Protein AF-A0AAD7IZF7-F1 (afdb_monomer)

Foldseek 3Di:
DDDDPDDPPDDDDDDLVVQLVVQVPPPDSNVSSVVVVVVVVVVVVVVVVVVVVVVVVVVVVVVVVVVVVVVVVVVVVVVVVVD

Secondary structure (DSSP, 8-state):
----------PPPP-HHHHHHHTTTSSSHHHHHHHHHHHHHHHHHHHHHHHHHHHHHHHHHHHHHHHHHHHHHHHHHHHHTT-

Solvent-accessible surface area (backbone atoms only — not comparable to full-atom values): 4931 Å² total; per-residue (Å²): 137,86,83,78,82,77,73,84,80,80,73,78,80,88,45,71,70,57,36,38,61,75,23,61,86,46,100,50,24,67,60,53,26,48,53,48,53,52,52,52,51,51,53,53,50,53,50,50,56,50,49,50,55,48,53,53,50,51,53,54,52,52,54,51,53,51,53,52,50,53,50,53,49,52,52,52,52,58,52,59,78,75,108

Mean predicted aligned error: 8.15 Å

Organism: NCBI:txid1033252

Sequence (83 aa):
MTSRSATPVSTPPLSTDGLLRVHASAQDPKLAALEQAITERIGLKTQNEQLWKLVEKQRTGYNQIIQELERMRSERDAHKTKL

Structure (mmCIF, N/CA/C/O backbone):
data_AF-A0AAD7IZF7-F1
#
_entry.id   AF-A0AAD7IZF7-F1
#
loop_
_atom_site.group_PDB
_atom_site.id
_atom_site.type_symbol
_atom_site.label_atom_id
_atom_site.label_alt_id
_atom_site.label_comp_id
_atom_site.label_asym_id
_atom_site.la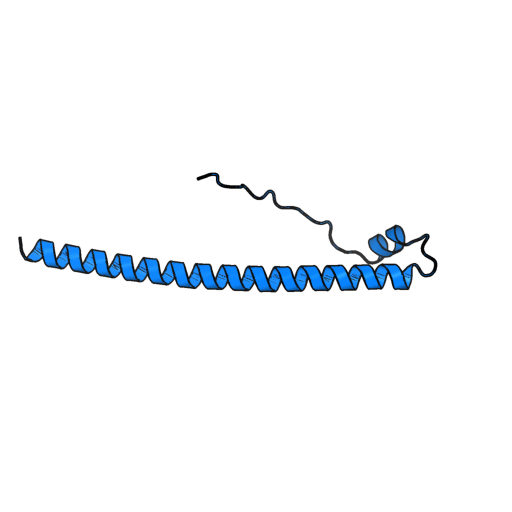bel_entity_id
_atom_site.label_seq_id
_atom_site.pdbx_PDB_ins_code
_atom_site.Cartn_x
_atom_site.Cartn_y
_atom_site.Cartn_z
_atom_site.occupancy
_atom_site.B_iso_or_equiv
_atom_site.auth_seq_id
_atom_site.auth_comp_id
_atom_site.auth_asym_id
_atom_site.auth_atom_id
_atom_site.pdbx_PDB_model_num
ATOM 1 N N . MET A 1 1 ? -21.277 13.198 2.750 1.00 38.78 1 MET A N 1
ATOM 2 C CA . MET A 1 1 ? -20.157 12.231 2.765 1.00 38.78 1 MET A CA 1
ATOM 3 C C . MET A 1 1 ? -20.189 11.455 1.455 1.00 38.78 1 MET A C 1
ATOM 5 O O . MET A 1 1 ? -21.013 10.568 1.307 1.00 38.78 1 MET A O 1
ATOM 9 N N . THR A 1 2 ? -19.402 11.851 0.457 1.00 44.75 2 THR A N 1
ATOM 10 C CA . THR A 1 2 ? -19.406 11.216 -0.872 1.00 44.75 2 THR A CA 1
ATOM 11 C C . THR A 1 2 ? -18.350 10.113 -0.916 1.00 44.75 2 THR A C 1
ATOM 13 O O . THR A 1 2 ? -17.155 10.404 -0.938 1.00 44.75 2 THR A O 1
ATOM 16 N N . SER A 1 3 ? -18.788 8.852 -0.892 1.00 49.00 3 SER A N 1
ATOM 17 C CA . SER A 1 3 ? -17.925 7.685 -1.103 1.00 49.00 3 SER A CA 1
ATOM 18 C C . SER A 1 3 ? -17.434 7.684 -2.552 1.00 49.00 3 SER A C 1
ATOM 20 O O . SER A 1 3 ? -18.228 7.560 -3.482 1.00 49.00 3 SER A O 1
ATOM 22 N N . ARG A 1 4 ? -16.128 7.883 -2.758 1.00 53.91 4 ARG A N 1
ATOM 23 C CA . ARG A 1 4 ? -15.486 7.756 -4.071 1.00 53.91 4 ARG A CA 1
ATOM 24 C C . ARG A 1 4 ? -15.231 6.265 -4.291 1.00 53.91 4 ARG A C 1
ATOM 26 O O . ARG A 1 4 ? -14.291 5.712 -3.727 1.00 5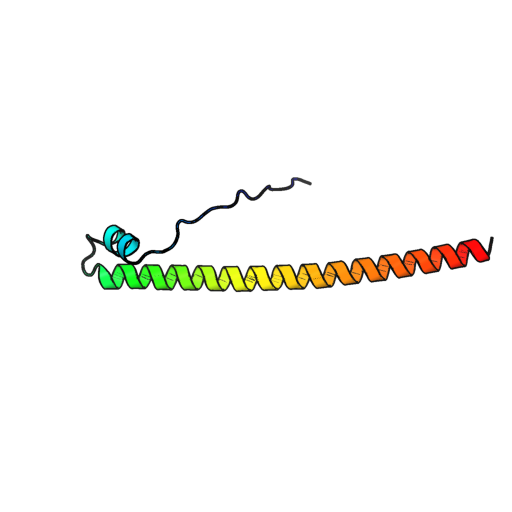3.91 4 ARG A O 1
ATOM 33 N N . SER A 1 5 ? -16.082 5.604 -5.072 1.00 49.44 5 SER A N 1
ATOM 34 C CA . SER A 1 5 ? -15.820 4.244 -5.543 1.00 49.44 5 SER A CA 1
ATOM 35 C C . SER A 1 5 ? -14.603 4.284 -6.469 1.00 49.44 5 SER A C 1
ATOM 37 O O . SER A 1 5 ? -14.700 4.765 -7.598 1.00 49.44 5 SER A O 1
ATOM 39 N N . ALA A 1 6 ? -13.442 3.845 -5.982 1.00 59.00 6 ALA A N 1
ATOM 40 C CA . ALA A 1 6 ? -12.268 3.667 -6.823 1.00 59.00 6 ALA A CA 1
ATOM 41 C C . ALA A 1 6 ? -12.540 2.494 -7.772 1.00 59.00 6 ALA A C 1
ATOM 43 O O . ALA A 1 6 ? -12.660 1.350 -7.335 1.00 59.00 6 ALA A O 1
ATOM 44 N N . THR A 1 7 ? -12.681 2.776 -9.064 1.00 50.66 7 THR A N 1
ATOM 45 C CA . THR A 1 7 ? -12.635 1.736 -10.090 1.00 50.66 7 THR A CA 1
ATOM 46 C C . THR A 1 7 ? -11.243 1.098 -10.059 1.00 50.66 7 THR A C 1
ATOM 48 O O . THR A 1 7 ? -10.247 1.825 -9.994 1.00 50.66 7 THR A O 1
ATOM 51 N N . PRO A 1 8 ? -11.127 -0.242 -10.070 1.00 56.88 8 PRO A N 1
ATOM 52 C CA . PRO A 1 8 ? -9.824 -0.884 -10.129 1.00 56.88 8 PRO A CA 1
ATOM 53 C C . PRO A 1 8 ? -9.199 -0.569 -11.490 1.00 56.88 8 PRO A C 1
ATOM 55 O O . PRO A 1 8 ? -9.647 -1.060 -12.524 1.00 56.88 8 PRO A O 1
ATOM 58 N N . VAL A 1 9 ? -8.176 0.285 -11.497 1.00 62.81 9 VAL A N 1
ATOM 59 C CA . VAL A 1 9 ? -7.346 0.515 -12.680 1.00 62.81 9 VAL A CA 1
ATOM 60 C C . VAL A 1 9 ? -6.493 -0.737 -12.855 1.00 62.81 9 VAL A C 1
ATOM 62 O O . VAL A 1 9 ? -5.505 -0.927 -12.152 1.00 62.81 9 VAL A O 1
ATOM 65 N N . SER A 1 10 ? -6.917 -1.634 -13.744 1.00 57.47 10 SER A N 1
ATOM 66 C CA . SER A 1 10 ? -6.098 -2.773 -14.151 1.00 57.47 10 SER A CA 1
ATOM 67 C C . SER A 1 10 ? -5.052 -2.260 -15.134 1.00 57.47 10 SER A C 1
ATOM 69 O O . SER A 1 10 ? -5.337 -2.046 -16.311 1.00 57.47 10 SER A O 1
ATOM 71 N N . THR A 1 11 ? -3.847 -1.989 -14.635 1.00 67.38 11 THR A N 1
ATOM 72 C CA . THR A 1 11 ? -2.689 -1.791 -15.500 1.00 67.38 11 THR A CA 1
ATOM 73 C C . THR A 1 11 ? -2.323 -3.137 -16.127 1.00 67.38 11 THR A C 1
ATOM 75 O O . THR A 1 11 ? -2.224 -4.136 -15.406 1.00 67.38 11 THR A O 1
ATOM 78 N N . PRO A 1 12 ? -2.160 -3.208 -17.461 1.00 72.25 12 PRO A N 1
ATOM 79 C CA . PRO A 1 12 ? -1.715 -4.433 -18.105 1.00 72.25 12 PRO A CA 1
ATOM 80 C C . PRO A 1 12 ? -0.350 -4.852 -17.537 1.00 72.25 12 PRO A C 1
ATOM 82 O O . PRO A 1 12 ? 0.451 -3.992 -17.162 1.00 72.25 12 PRO A O 1
ATOM 85 N N . PRO A 1 13 ? -0.072 -6.163 -17.447 1.00 75.25 13 PRO A N 1
ATOM 86 C CA . PRO A 1 13 ? 1.182 -6.648 -16.896 1.00 75.25 13 PRO A CA 1
ATOM 87 C C . PRO A 1 13 ? 2.368 -6.151 -17.729 1.00 75.25 13 PRO A C 1
ATOM 89 O O . PRO A 1 13 ? 2.383 -6.264 -18.958 1.00 75.25 13 PRO A O 1
ATOM 92 N N . LEU A 1 14 ? 3.377 -5.626 -17.035 1.00 82.31 14 LEU A N 1
ATOM 93 C CA . LEU A 1 14 ? 4.661 -5.246 -17.613 1.00 82.31 14 LEU A CA 1
ATOM 94 C C . LEU A 1 14 ? 5.297 -6.452 -18.310 1.00 82.31 14 LEU A C 1
ATOM 96 O O . LEU A 1 14 ? 5.533 -7.488 -17.688 1.00 82.31 14 LEU A O 1
ATOM 100 N N . SER A 1 15 ? 5.599 -6.302 -19.598 1.00 89.81 15 SER A N 1
ATOM 101 C CA . SER A 1 15 ? 6.319 -7.304 -20.384 1.00 89.81 15 SER A CA 1
ATOM 102 C C . SER A 1 15 ? 7.485 -6.658 -21.117 1.00 89.81 15 SER A C 1
ATOM 104 O O . SER A 1 15 ? 7.391 -5.526 -21.596 1.00 89.81 15 SER A O 1
ATOM 106 N N . THR A 1 16 ? 8.588 -7.395 -21.221 1.00 90.31 16 THR A N 1
ATOM 107 C CA . THR A 1 16 ? 9.793 -6.950 -21.930 1.00 90.31 16 THR A CA 1
ATOM 108 C C . THR A 1 16 ? 9.496 -6.650 -23.394 1.00 90.31 16 THR A C 1
ATOM 110 O O . THR A 1 16 ? 9.873 -5.593 -23.890 1.00 90.31 16 THR A O 1
ATOM 113 N N . ASP A 1 17 ? 8.754 -7.533 -24.066 1.00 90.94 17 ASP A N 1
ATOM 114 C CA . ASP A 1 17 ? 8.381 -7.358 -25.472 1.00 90.94 17 ASP A CA 1
ATOM 115 C C . ASP A 1 17 ? 7.458 -6.153 -25.674 1.00 90.94 17 ASP A C 1
ATOM 117 O O . ASP A 1 17 ? 7.586 -5.434 -26.664 1.00 90.94 17 ASP A O 1
ATOM 121 N N . GLY A 1 18 ? 6.548 -5.900 -24.728 1.00 91.75 18 GLY A N 1
ATOM 122 C CA . GLY A 1 18 ? 5.690 -4.719 -24.745 1.00 91.75 18 GLY A CA 1
ATOM 123 C C . GLY A 1 18 ? 6.503 -3.430 -24.662 1.00 91.75 18 GLY A C 1
ATOM 124 O O . GLY A 1 18 ? 6.338 -2.548 -25.502 1.00 91.75 18 GLY A O 1
ATOM 125 N N . LEU A 1 19 ? 7.429 -3.346 -23.706 1.00 93.06 19 LEU A N 1
ATOM 126 C CA . LEU A 1 19 ? 8.279 -2.168 -23.522 1.00 93.06 19 LEU A CA 1
ATOM 127 C C . LEU A 1 19 ? 9.221 -1.931 -24.708 1.00 93.06 19 LEU A C 1
ATOM 129 O O . LEU A 1 19 ? 9.360 -0.799 -25.165 1.00 93.06 19 LEU A O 1
ATOM 133 N N . LEU A 1 20 ? 9.825 -2.991 -25.252 1.00 94.88 20 LEU A N 1
ATOM 134 C CA . LEU A 1 20 ? 10.687 -2.880 -26.432 1.00 94.88 20 LEU A CA 1
ATOM 135 C C . LEU A 1 20 ? 9.913 -2.417 -27.669 1.00 94.88 20 LEU A C 1
ATOM 137 O O . LEU A 1 20 ? 10.448 -1.652 -28.466 1.00 94.88 20 LEU A O 1
ATOM 141 N N . ARG A 1 21 ? 8.650 -2.839 -27.828 1.00 94.19 21 ARG A N 1
ATOM 142 C CA . ARG A 1 21 ? 7.778 -2.337 -28.902 1.00 94.19 21 ARG A CA 1
ATOM 143 C C . ARG A 1 21 ? 7.426 -0.866 -28.713 1.00 94.19 21 ARG A C 1
ATOM 145 O O . ARG A 1 21 ? 7.451 -0.127 -29.691 1.00 94.19 21 ARG A O 1
ATOM 152 N N . VAL A 1 22 ? 7.124 -0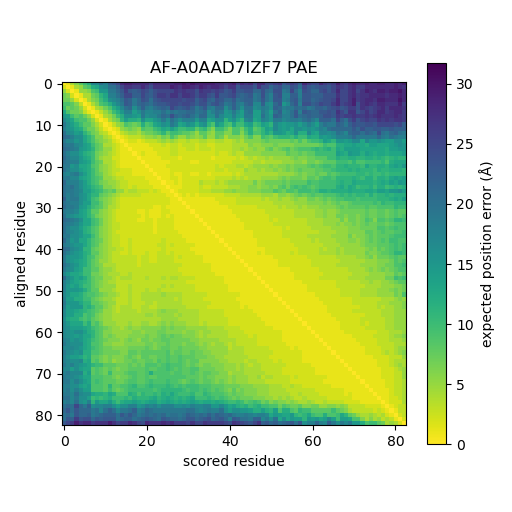.443 -27.483 1.00 94.25 22 VAL A N 1
ATOM 153 C CA . VAL A 1 22 ? 6.829 0.966 -27.160 1.00 94.25 22 VAL A CA 1
ATOM 154 C C . VAL A 1 22 ? 8.019 1.869 -27.497 1.00 94.25 22 VAL A C 1
ATOM 156 O O . VAL A 1 22 ? 7.824 2.947 -28.049 1.00 94.25 22 VAL A O 1
ATOM 159 N N . HIS A 1 23 ? 9.245 1.407 -27.240 1.00 95.62 23 HIS A N 1
ATOM 160 C CA . HIS A 1 23 ? 10.476 2.173 -27.475 1.00 95.62 23 HIS A CA 1
ATOM 161 C C . HIS A 1 23 ? 11.200 1.837 -28.778 1.00 95.62 23 HIS A C 1
ATOM 163 O O . HIS A 1 23 ? 12.351 2.228 -28.953 1.00 95.62 23 HIS A O 1
ATOM 169 N N . ALA A 1 24 ? 10.554 1.142 -29.717 1.00 95.88 24 ALA A N 1
ATOM 170 C CA . ALA A 1 24 ? 11.212 0.631 -30.924 1.00 95.88 24 ALA A CA 1
ATOM 171 C C . ALA A 1 24 ? 11.870 1.723 -31.791 1.00 95.88 24 ALA A C 1
ATOM 173 O O . ALA A 1 24 ? 12.829 1.441 -32.504 1.00 95.88 24 ALA A O 1
ATOM 174 N N . SER A 1 25 ? 11.367 2.960 -31.730 1.00 96.44 25 SER A N 1
ATOM 175 C CA . SER A 1 25 ? 11.889 4.115 -32.469 1.00 96.44 25 SER A CA 1
ATOM 176 C C . SER A 1 25 ? 12.872 4.984 -31.676 1.00 96.44 25 SER A C 1
ATOM 178 O O . SER A 1 25 ? 13.300 6.021 -32.182 1.00 96.44 25 SER A O 1
ATOM 180 N N . ALA A 1 26 ? 13.193 4.630 -30.429 1.00 95.94 26 ALA A N 1
ATOM 181 C CA . ALA A 1 26 ? 14.183 5.359 -29.642 1.00 95.94 26 ALA A CA 1
ATOM 182 C C . ALA A 1 26 ? 15.597 5.139 -30.206 1.00 95.94 26 ALA A C 1
ATOM 184 O O . ALA A 1 26 ? 15.869 4.136 -30.862 1.00 95.94 26 ALA A O 1
ATOM 185 N N . GLN A 1 27 ? 16.517 6.065 -29.919 1.00 95.56 27 GLN A N 1
ATOM 186 C CA . GLN A 1 27 ? 17.924 5.933 -30.321 1.00 95.56 27 GLN A CA 1
ATOM 187 C C . GLN A 1 27 ? 18.574 4.675 -29.720 1.00 95.56 27 GLN A C 1
ATOM 189 O O . GLN A 1 27 ? 19.352 4.000 -30.391 1.00 95.56 27 GLN A O 1
ATOM 194 N N . ASP A 1 28 ? 18.213 4.348 -28.477 1.00 95.81 28 ASP A N 1
ATOM 195 C CA . ASP A 1 28 ? 18.512 3.071 -27.832 1.00 95.81 28 ASP A CA 1
ATOM 196 C C . ASP A 1 28 ? 17.219 2.489 -27.225 1.00 95.81 28 ASP A C 1
ATOM 198 O O . ASP A 1 28 ? 16.854 2.815 -26.089 1.00 95.81 28 ASP A O 1
ATOM 202 N N . PRO A 1 29 ? 16.498 1.629 -27.971 1.00 94.50 29 PRO A N 1
ATOM 203 C CA . PRO A 1 29 ? 15.242 1.029 -27.519 1.00 94.50 29 PRO A CA 1
ATOM 204 C C . PRO A 1 29 ? 15.371 0.204 -26.240 1.00 94.50 29 PRO A C 1
ATOM 206 O O . PRO A 1 29 ? 14.426 0.122 -25.456 1.00 94.50 29 PRO A O 1
ATOM 209 N N . LYS A 1 30 ? 16.532 -0.427 -26.017 1.00 95.75 30 LYS A N 1
ATOM 210 C CA . LYS A 1 30 ? 16.751 -1.288 -24.850 1.00 95.75 30 LYS A CA 1
ATOM 211 C C . LYS A 1 30 ? 16.949 -0.451 -23.599 1.00 95.75 30 LYS A C 1
ATOM 213 O O . LYS A 1 30 ? 16.359 -0.768 -22.568 1.00 95.75 30 LYS A O 1
ATOM 218 N N . LEU A 1 31 ? 17.755 0.605 -23.700 1.00 97.00 31 LEU A N 1
ATOM 219 C CA . LEU A 1 31 ? 17.966 1.532 -22.596 1.00 97.00 31 LEU A CA 1
ATOM 220 C C . LEU A 1 31 ? 16.653 2.220 -22.207 1.00 97.00 31 LEU A C 1
ATOM 222 O O . LEU A 1 31 ? 16.272 2.169 -21.041 1.00 97.00 31 LEU A O 1
ATOM 226 N N . ALA A 1 32 ? 15.910 2.750 -23.182 1.00 96.31 32 ALA A N 1
ATOM 227 C CA . ALA A 1 32 ? 14.631 3.414 -22.929 1.00 96.31 32 ALA A CA 1
ATOM 228 C C . ALA A 1 32 ? 13.588 2.469 -22.294 1.00 96.31 32 ALA A C 1
ATOM 230 O O . ALA A 1 32 ? 12.914 2.826 -21.323 1.00 96.31 32 ALA A O 1
ATOM 231 N N . ALA A 1 33 ? 13.503 1.220 -22.772 1.00 95.94 33 ALA A N 1
ATOM 232 C CA . ALA A 1 33 ? 12.645 0.200 -22.169 1.00 95.94 33 ALA A CA 1
ATOM 233 C C . ALA A 1 33 ? 13.050 -0.134 -20.721 1.00 95.94 33 ALA A C 1
ATOM 235 O O . ALA A 1 33 ? 12.184 -0.305 -19.859 1.00 95.94 33 ALA A O 1
ATOM 236 N N . LEU A 1 34 ? 14.353 -0.214 -20.436 1.00 95.69 34 LEU A N 1
ATOM 237 C CA . LEU A 1 34 ? 14.868 -0.477 -19.092 1.00 95.69 34 LEU A CA 1
ATOM 238 C C . LEU A 1 34 ? 14.564 0.677 -18.128 1.00 95.69 34 LEU A C 1
ATOM 240 O O . LEU A 1 34 ? 14.122 0.433 -17.005 1.00 95.69 34 LEU A O 1
ATOM 244 N N . GLU A 1 35 ? 14.763 1.922 -18.556 1.00 96.62 35 GLU A N 1
ATOM 245 C CA . GLU A 1 35 ? 14.462 3.116 -17.759 1.00 96.62 35 GLU A CA 1
ATOM 246 C C . GLU A 1 35 ? 12.975 3.196 -17.394 1.00 96.62 35 GLU A C 1
ATOM 248 O O . GLU A 1 35 ? 12.630 3.457 -16.232 1.00 96.62 35 GLU A O 1
ATOM 253 N N . GLN A 1 36 ? 12.088 2.885 -18.347 1.00 94.25 36 GLN A N 1
ATOM 254 C CA . GLN A 1 36 ? 10.656 2.788 -18.072 1.00 94.25 36 GLN A CA 1
ATOM 255 C C . GLN A 1 36 ? 10.357 1.663 -17.07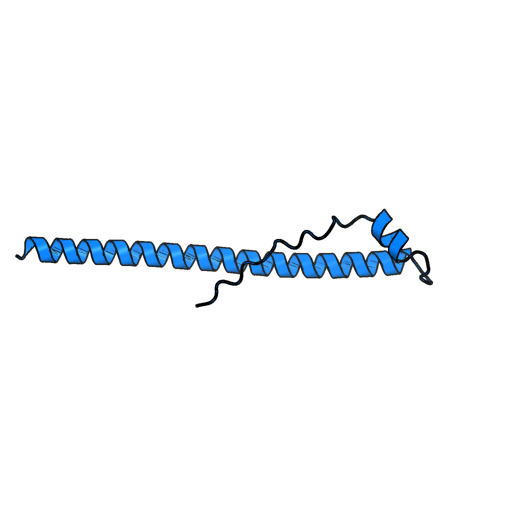0 1.00 94.25 36 GLN A C 1
ATOM 257 O O . GLN A 1 36 ? 9.677 1.905 -16.072 1.00 94.25 36 GLN A O 1
ATOM 262 N N . ALA A 1 37 ? 10.905 0.459 -17.271 1.00 94.19 37 ALA A N 1
ATOM 263 C CA . ALA A 1 37 ? 10.694 -0.668 -16.359 1.00 94.19 37 ALA A CA 1
ATOM 264 C C . ALA A 1 37 ? 11.142 -0.352 -14.922 1.00 94.19 37 ALA A C 1
ATOM 266 O O . ALA A 1 37 ? 10.467 -0.711 -13.954 1.00 94.19 37 ALA A O 1
ATOM 267 N N . ILE A 1 38 ? 12.279 0.334 -14.768 1.00 95.62 38 ILE A N 1
ATOM 268 C CA . ILE A 1 38 ? 12.799 0.754 -13.464 1.00 95.62 38 ILE A CA 1
ATOM 269 C C . ILE A 1 38 ? 11.862 1.776 -12.823 1.00 95.62 38 ILE A C 1
ATOM 271 O O . ILE A 1 38 ? 11.509 1.619 -11.652 1.00 95.62 38 ILE A O 1
ATOM 275 N N . THR A 1 39 ? 11.435 2.784 -13.580 1.00 94.88 39 THR A N 1
ATOM 276 C CA . THR A 1 39 ? 10.514 3.821 -13.101 1.00 94.88 39 THR A CA 1
ATOM 277 C C . THR A 1 39 ? 9.200 3.216 -12.614 1.00 94.88 39 THR A C 1
ATOM 279 O O . THR A 1 39 ? 8.767 3.489 -11.492 1.00 94.88 39 THR A O 1
ATOM 282 N N . GLU A 1 40 ? 8.595 2.333 -13.408 1.00 92.50 40 GLU A N 1
ATOM 283 C CA . GLU A 1 40 ? 7.343 1.673 -13.038 1.00 92.50 40 GLU A CA 1
ATOM 284 C C . GLU A 1 40 ? 7.514 0.764 -11.817 1.00 92.50 40 GLU A C 1
ATOM 286 O O . GLU A 1 40 ? 6.702 0.813 -10.892 1.00 92.50 40 GLU A O 1
ATOM 291 N N . ARG A 1 41 ? 8.609 -0.006 -11.743 1.00 93.56 41 ARG A N 1
ATOM 292 C CA . ARG A 1 41 ? 8.925 -0.826 -10.564 1.00 93.56 41 ARG A CA 1
ATOM 293 C C . ARG A 1 41 ? 9.044 0.028 -9.300 1.00 93.56 41 ARG A C 1
ATOM 295 O O . ARG A 1 41 ? 8.559 -0.381 -8.245 1.00 93.56 41 ARG A O 1
ATOM 302 N N . ILE A 1 42 ? 9.707 1.182 -9.382 1.00 96.12 42 ILE A N 1
ATOM 303 C CA . ILE A 1 42 ? 9.841 2.108 -8.250 1.00 96.12 42 ILE A CA 1
ATOM 304 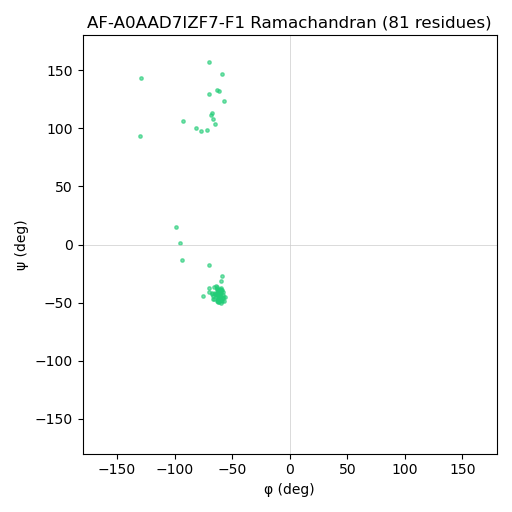C C . ILE A 1 42 ? 8.459 2.616 -7.829 1.00 96.12 42 ILE A C 1
ATOM 306 O O . ILE A 1 42 ? 8.130 2.539 -6.646 1.00 96.12 42 ILE A O 1
ATOM 310 N N . GLY A 1 43 ? 7.628 3.044 -8.783 1.00 94.19 43 GLY A N 1
ATOM 311 C CA . GLY A 1 43 ? 6.257 3.482 -8.514 1.00 94.19 43 GLY A CA 1
ATOM 312 C C . GLY A 1 43 ? 5.418 2.406 -7.819 1.00 94.19 43 GLY A C 1
ATOM 313 O O . GLY A 1 43 ? 4.822 2.665 -6.771 1.00 94.19 43 GLY A O 1
ATOM 314 N N . LEU A 1 44 ? 5.444 1.173 -8.337 1.00 93.56 44 LEU A N 1
ATOM 315 C CA . LEU A 1 44 ? 4.745 0.027 -7.745 1.00 93.56 44 LEU A CA 1
ATOM 316 C C . LEU A 1 44 ? 5.252 -0.295 -6.337 1.00 93.56 44 LEU A C 1
ATOM 318 O O . LEU A 1 44 ? 4.450 -0.574 -5.446 1.00 93.56 44 LEU A O 1
ATOM 322 N N . LYS A 1 45 ? 6.568 -0.226 -6.104 1.00 95.81 45 LYS A N 1
ATOM 323 C CA . LYS A 1 45 ? 7.153 -0.427 -4.773 1.00 95.81 45 LYS A CA 1
ATOM 324 C C . LYS A 1 45 ? 6.636 0.620 -3.786 1.00 95.81 45 LYS A C 1
ATOM 326 O O . LYS A 1 45 ? 6.166 0.256 -2.711 1.00 95.81 45 LYS A O 1
ATOM 331 N N . THR A 1 46 ? 6.678 1.901 -4.151 1.00 96.44 46 THR A N 1
ATOM 332 C CA . THR A 1 46 ? 6.173 2.986 -3.298 1.00 96.44 46 THR A CA 1
ATOM 333 C C . THR A 1 46 ? 4.680 2.828 -3.013 1.00 96.44 46 THR A C 1
ATOM 335 O O . THR A 1 46 ? 4.257 2.979 -1.867 1.00 96.44 46 THR A O 1
ATOM 338 N N . GLN A 1 47 ? 3.878 2.467 -4.018 1.00 96.12 47 GLN A N 1
ATOM 339 C CA . GLN A 1 47 ? 2.455 2.188 -3.828 1.00 96.12 47 GLN A CA 1
ATOM 340 C C . GLN A 1 47 ? 2.234 1.009 -2.870 1.00 96.12 47 GLN A C 1
ATOM 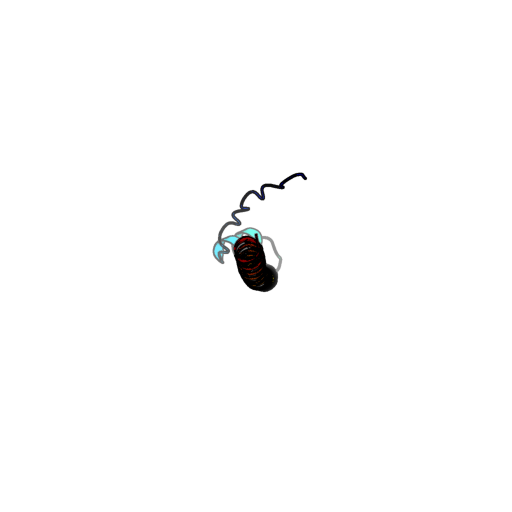342 O O . GLN A 1 47 ? 1.388 1.088 -1.980 1.00 96.12 47 GLN A O 1
ATOM 347 N N . ASN A 1 48 ? 3.012 -0.067 -3.005 1.00 96.75 48 ASN A N 1
ATOM 348 C CA . ASN A 1 48 ? 2.930 -1.233 -2.127 1.00 96.75 48 ASN A CA 1
ATOM 349 C C . ASN A 1 48 ? 3.258 -0.869 -0.667 1.00 96.75 48 ASN A C 1
ATOM 351 O O . ASN A 1 48 ? 2.512 -1.229 0.241 1.00 96.75 48 ASN A O 1
ATOM 355 N N . GLU A 1 49 ? 4.309 -0.076 -0.438 1.00 98.00 49 GLU A N 1
ATOM 356 C CA . GLU A 1 49 ? 4.661 0.433 0.896 1.00 98.00 49 GLU A CA 1
ATOM 357 C C . GLU A 1 49 ? 3.539 1.285 1.512 1.00 98.00 49 GLU A C 1
ATOM 359 O O . GLU A 1 49 ? 3.254 1.180 2.707 1.00 98.00 49 GLU A O 1
ATOM 364 N N . GLN A 1 50 ? 2.880 2.128 0.713 1.00 97.62 50 GLN A N 1
ATOM 365 C CA . GLN A 1 50 ? 1.746 2.936 1.170 1.00 97.62 50 GLN A CA 1
ATOM 366 C C . GLN A 1 50 ? 0.528 2.075 1.517 1.00 97.62 50 GLN A C 1
ATOM 368 O O . GLN A 1 50 ? -0.103 2.302 2.551 1.00 97.62 50 GLN A O 1
ATOM 373 N N . LEU A 1 51 ? 0.215 1.076 0.687 1.00 98.00 51 LEU A N 1
ATOM 374 C CA . LEU A 1 51 ? -0.874 0.134 0.943 1.00 98.00 51 LEU A CA 1
ATOM 375 C C . LEU A 1 51 ? -0.634 -0.646 2.237 1.00 98.00 51 LEU A C 1
ATOM 377 O O . LEU A 1 51 ? -1.543 -0.741 3.058 1.00 98.00 51 LEU A O 1
ATOM 381 N N . TRP A 1 52 ? 0.591 -1.115 2.478 1.00 98.38 52 TRP A N 1
ATOM 382 C CA . TRP A 1 52 ? 0.938 -1.774 3.738 1.00 98.38 52 TRP A CA 1
ATOM 383 C C . TRP A 1 52 ? 0.747 -0.869 4.951 1.00 98.38 52 TRP A C 1
ATOM 385 O O . TRP A 1 52 ? 0.123 -1.280 5.928 1.00 98.38 52 TRP A O 1
ATOM 395 N N . LYS A 1 53 ? 1.212 0.385 4.881 1.00 98.12 53 LYS A N 1
ATOM 396 C CA . LYS A 1 53 ? 0.984 1.370 5.952 1.00 98.12 53 LYS A CA 1
ATOM 397 C C . LYS A 1 53 ? -0.507 1.598 6.208 1.00 98.12 53 LYS A C 1
ATOM 399 O O . LYS A 1 53 ? -0.916 1.743 7.359 1.00 98.12 53 LYS A O 1
ATOM 404 N N . LEU A 1 54 ? -1.323 1.628 5.153 1.00 98.06 54 LEU A N 1
ATOM 405 C CA . LEU A 1 54 ? -2.770 1.791 5.272 1.00 98.06 54 LEU A CA 1
ATOM 406 C C . LEU A 1 54 ? -3.427 0.579 5.944 1.00 98.06 54 LEU A C 1
ATOM 408 O O . LEU A 1 54 ? -4.216 0.769 6.868 1.00 98.06 54 LEU A O 1
ATOM 412 N N . VAL A 1 55 ? -3.078 -0.638 5.520 1.00 98.31 55 VAL A N 1
ATOM 413 C CA . VAL A 1 55 ? -3.563 -1.889 6.127 1.00 98.31 55 VAL A CA 1
ATOM 414 C C . VAL A 1 55 ? -3.201 -1.936 7.610 1.00 98.31 55 VAL A C 1
ATOM 416 O O . VAL A 1 55 ? -4.055 -2.219 8.448 1.00 98.31 55 VAL A O 1
ATOM 419 N N . GLU A 1 56 ? -1.965 -1.579 7.955 1.00 98.44 56 GLU A N 1
ATOM 420 C CA . GLU A 1 56 ? -1.497 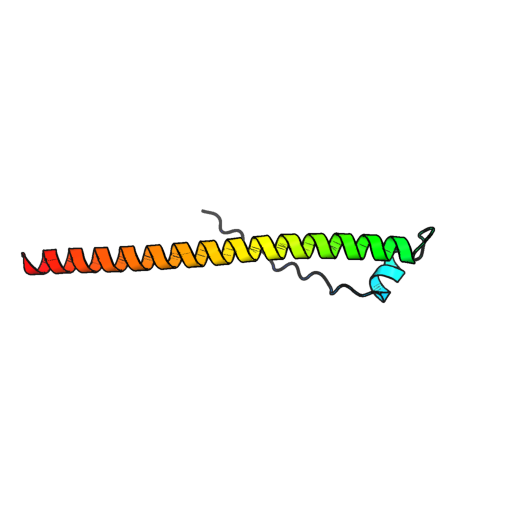-1.577 9.341 1.00 98.44 56 GLU A CA 1
ATOM 421 C C . GLU A 1 56 ? -2.257 -0.560 10.208 1.00 98.44 56 GLU A C 1
ATOM 423 O O . GLU A 1 56 ? -2.701 -0.862 11.321 1.00 98.44 56 GLU A O 1
ATOM 428 N N . LYS A 1 57 ? -2.493 0.641 9.667 1.00 98.06 57 LYS A N 1
ATOM 429 C CA . LYS A 1 57 ? -3.309 1.664 10.327 1.00 98.06 57 LYS A CA 1
ATOM 430 C C . LYS A 1 57 ? -4.747 1.185 10.541 1.00 98.06 57 LYS A C 1
ATOM 432 O O . LYS A 1 57 ? -5.295 1.387 11.623 1.00 98.06 57 LYS A O 1
ATOM 437 N N . GLN A 1 58 ? -5.355 0.558 9.533 1.00 98.38 58 GLN A N 1
ATOM 438 C CA . GLN A 1 58 ? -6.716 0.023 9.632 1.00 98.38 58 GLN A CA 1
ATOM 439 C C . GLN A 1 58 ? -6.810 -1.091 10.677 1.00 98.38 58 GLN A C 1
ATOM 441 O O . GLN A 1 58 ? -7.731 -1.075 11.491 1.00 98.38 58 GLN A O 1
ATOM 446 N N . ARG A 1 59 ? -5.829 -2.000 10.718 1.00 98.50 59 ARG A N 1
ATOM 447 C CA . ARG A 1 59 ? -5.736 -3.054 11.737 1.00 98.50 59 ARG A CA 1
ATOM 448 C C . ARG A 1 59 ? -5.671 -2.472 13.148 1.00 98.50 59 ARG A C 1
ATOM 450 O O . ARG A 1 59 ? -6.406 -2.908 14.030 1.00 98.50 59 ARG A O 1
ATOM 457 N N . THR A 1 60 ? -4.832 -1.458 13.346 1.00 98.19 60 THR A N 1
ATOM 458 C CA . THR A 1 60 ? -4.699 -0.774 14.641 1.00 98.19 60 THR A CA 1
ATOM 459 C C . THR A 1 60 ? -6.007 -0.098 15.058 1.00 98.19 60 THR A C 1
ATOM 461 O O . THR A 1 60 ? -6.469 -0.303 16.178 1.00 98.19 60 THR A O 1
ATOM 464 N N . GLY A 1 61 ? -6.642 0.657 14.154 1.00 98.06 61 GLY A N 1
ATOM 465 C CA . GLY A 1 61 ? -7.913 1.330 14.440 1.00 98.06 61 GLY A CA 1
ATOM 466 C C . GLY A 1 61 ? -9.056 0.355 14.737 1.00 98.06 61 GLY A C 1
ATOM 467 O O . GLY A 1 61 ? -9.844 0.589 15.648 1.00 98.06 61 GLY A O 1
ATOM 468 N N . TYR A 1 62 ? -9.118 -0.774 14.028 1.00 98.62 62 TYR A N 1
ATOM 469 C CA . TYR A 1 62 ? -10.100 -1.826 14.293 1.00 98.62 62 TYR A CA 1
ATOM 470 C C . TYR A 1 62 ? -9.964 -2.398 15.711 1.00 98.62 62 TYR A C 1
ATOM 472 O O . TYR A 1 62 ? -10.953 -2.502 16.435 1.00 98.62 62 TYR A O 1
ATOM 480 N N . ASN A 1 63 ? -8.734 -2.698 16.139 1.00 98.19 63 ASN A N 1
ATOM 481 C CA . ASN A 1 63 ? -8.477 -3.209 17.485 1.00 98.19 63 ASN A CA 1
ATOM 482 C C . ASN A 1 63 ? -8.865 -2.197 18.576 1.00 98.19 63 ASN A C 1
ATOM 484 O O . ASN A 1 63 ? -9.415 -2.591 19.601 1.00 98.19 63 ASN A O 1
ATOM 488 N N . GLN A 1 64 ? -8.627 -0.900 18.350 1.00 98.38 64 GLN A N 1
ATOM 489 C CA . GLN A 1 64 ? -9.046 0.159 19.277 1.00 98.38 64 GLN A CA 1
ATOM 490 C C . GLN A 1 64 ? -10.571 0.211 19.426 1.00 98.38 64 GLN A C 1
ATOM 492 O O . GLN A 1 64 ? -11.079 0.227 20.544 1.00 98.38 64 GLN A O 1
ATOM 497 N N . ILE A 1 65 ? -11.306 0.155 18.311 1.00 98.31 65 ILE A N 1
ATOM 498 C CA . ILE A 1 65 ? -12.77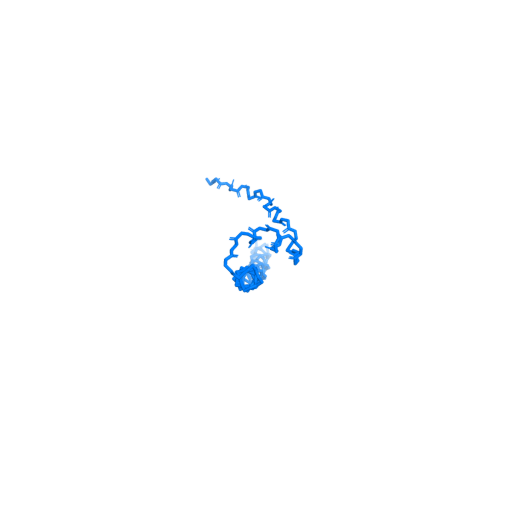6 0.164 18.323 1.00 98.31 65 ILE A CA 1
ATOM 499 C C . ILE A 1 65 ? -13.327 -1.044 19.089 1.00 98.31 65 ILE A C 1
ATOM 501 O O . ILE A 1 65 ? -14.283 -0.901 19.849 1.00 98.31 65 ILE A O 1
ATOM 505 N N . ILE A 1 66 ? -12.724 -2.228 18.931 1.00 98.38 66 ILE A N 1
ATOM 506 C CA . ILE A 1 66 ? -13.122 -3.419 19.697 1.00 98.38 66 ILE A CA 1
ATOM 507 C C . ILE A 1 66 ? -12.957 -3.185 21.202 1.00 98.38 66 ILE A C 1
ATOM 509 O O . ILE A 1 66 ? -13.891 -3.451 21.958 1.00 98.38 66 ILE A O 1
ATOM 513 N N . GLN A 1 67 ? -11.812 -2.651 21.632 1.00 98.38 67 GLN A N 1
ATOM 514 C CA . GLN A 1 67 ? -11.547 -2.385 23.050 1.00 98.38 67 GLN A CA 1
ATOM 515 C C . GLN A 1 67 ? -12.531 -1.364 23.635 1.00 98.38 67 GLN A C 1
ATOM 517 O O . GLN A 1 67 ? -13.059 -1.556 24.732 1.00 98.38 67 GLN A O 1
ATOM 522 N N . GLU A 1 68 ? -12.832 -0.291 22.899 1.00 98.25 68 GLU A N 1
ATOM 523 C CA . GLU A 1 68 ? -13.831 0.696 23.322 1.00 98.25 68 GLU A CA 1
ATOM 524 C C . GLU A 1 68 ? -15.228 0.081 23.451 1.00 98.25 68 GLU A C 1
ATOM 526 O O . GLU A 1 68 ? -15.958 0.377 24.400 1.00 98.25 68 GLU A O 1
ATOM 531 N N . LEU A 1 69 ? -15.593 -0.809 22.528 1.00 98.44 69 LEU A N 1
ATOM 532 C CA . LEU A 1 69 ? -16.870 -1.512 22.539 1.00 98.44 69 LEU A CA 1
ATOM 533 C C . LEU A 1 69 ? -16.987 -2.424 23.771 1.00 98.44 69 LEU A C 1
ATOM 535 O O . LEU A 1 69 ? -18.013 -2.412 24.457 1.00 98.44 69 LEU A O 1
ATOM 539 N N . GLU A 1 70 ? -15.937 -3.176 24.096 1.00 98.19 70 GLU A N 1
ATOM 540 C CA . GLU A 1 70 ? -15.876 -4.010 25.302 1.00 98.19 70 GLU A CA 1
ATOM 541 C C . GLU A 1 70 ? -15.973 -3.185 26.591 1.00 98.19 70 GLU A C 1
ATOM 543 O O . GLU A 1 70 ? -16.734 -3.542 27.499 1.00 98.19 70 GLU A O 1
ATOM 548 N N . ARG A 1 71 ? -15.289 -2.036 26.654 1.00 98.19 71 ARG A N 1
ATOM 549 C CA . ARG A 1 71 ? -15.404 -1.097 27.779 1.00 98.19 71 ARG A CA 1
ATOM 550 C C . ARG A 1 71 ? -16.841 -0.599 27.950 1.00 98.19 71 ARG A C 1
ATOM 552 O O . ARG A 1 71 ? -17.393 -0.713 29.041 1.00 98.19 71 ARG A O 1
ATOM 559 N N . MET A 1 72 ? -17.475 -0.119 26.878 1.00 97.94 72 MET A N 1
ATOM 560 C CA . MET A 1 72 ? -18.863 0.366 26.922 1.00 97.94 72 MET A CA 1
ATOM 561 C C .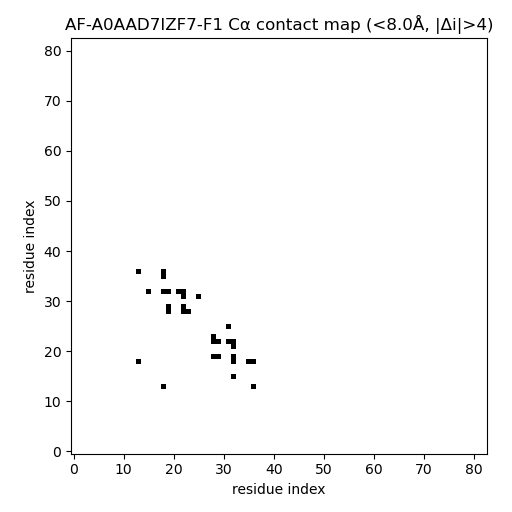 MET A 1 72 ? -19.854 -0.727 27.342 1.00 97.94 72 MET A C 1
ATOM 563 O O . MET A 1 72 ? -20.798 -0.458 28.087 1.00 97.94 72 MET A O 1
ATOM 567 N N . ARG A 1 73 ? -19.654 -1.973 26.887 1.00 97.38 73 ARG A N 1
ATOM 568 C CA . ARG A 1 73 ? -20.460 -3.122 27.335 1.00 97.38 73 ARG A CA 1
ATOM 569 C C . ARG A 1 73 ? -20.316 -3.343 28.840 1.00 97.38 73 ARG A C 1
ATOM 571 O O . ARG A 1 73 ? -21.329 -3.482 29.518 1.00 97.38 73 ARG A O 1
ATOM 578 N N . SER A 1 74 ? -19.086 -3.308 29.345 1.00 96.81 74 SER A N 1
ATOM 579 C CA . SER A 1 74 ? -18.783 -3.500 30.767 1.00 96.81 74 SER A CA 1
ATOM 580 C C . SER A 1 74 ? -19.406 -2.402 31.638 1.00 96.81 74 SER A C 1
ATOM 582 O O . SER A 1 74 ? -20.012 -2.692 32.667 1.00 96.81 74 SER A O 1
ATOM 584 N N . GLU A 1 75 ? -19.330 -1.143 31.200 1.00 96.56 75 GLU A N 1
ATOM 585 C CA . GLU A 1 75 ? -19.965 0.000 31.871 1.00 96.56 75 GLU A CA 1
ATOM 586 C C . GLU A 1 75 ? -21.487 -0.138 31.910 1.00 96.56 75 GLU A C 1
ATOM 588 O O . GLU A 1 75 ? -22.100 -0.012 32.972 1.00 96.56 75 GLU A O 1
ATOM 593 N N . ARG A 1 76 ? -22.105 -0.465 30.769 1.00 96.44 76 ARG A N 1
ATOM 594 C CA . ARG A 1 76 ? -23.548 -0.719 30.684 1.00 96.44 76 ARG A CA 1
ATOM 595 C C . ARG A 1 76 ? -23.980 -1.813 31.660 1.00 96.44 76 ARG A C 1
ATOM 597 O O . ARG A 1 76 ? -25.000 -1.660 32.328 1.00 96.44 76 ARG A O 1
ATOM 604 N N . ASP A 1 77 ? -23.235 -2.910 31.730 1.00 95.69 77 ASP A N 1
ATOM 605 C CA . ASP A 1 77 ? -23.587 -4.043 32.586 1.00 95.69 77 ASP A CA 1
ATOM 606 C C . ASP A 1 77 ? -23.414 -3.694 34.072 1.00 95.69 77 ASP A C 1
ATOM 608 O O . ASP A 1 77 ? -24.279 -4.020 34.882 1.00 95.69 77 ASP A O 1
ATOM 612 N N . ALA A 1 78 ? -22.389 -2.913 34.429 1.00 94.06 78 ALA A N 1
ATOM 613 C CA . ALA A 1 78 ? -22.232 -2.375 35.780 1.00 94.06 78 ALA A CA 1
ATOM 614 C C . ALA A 1 78 ? -23.376 -1.427 36.186 1.00 94.06 78 ALA A C 1
ATOM 616 O O . ALA A 1 78 ? -23.790 -1.429 37.346 1.00 94.06 78 ALA A O 1
ATOM 617 N N . HIS A 1 79 ? -23.899 -0.622 35.254 1.00 92.12 79 HIS A N 1
ATOM 618 C CA . HIS A 1 79 ? -25.056 0.242 35.507 1.00 92.12 79 HIS A CA 1
ATOM 619 C C . HIS A 1 79 ? -26.353 -0.549 35.682 1.00 92.12 79 HIS A C 1
ATOM 621 O O . HIS A 1 79 ? -27.126 -0.229 36.580 1.00 92.12 79 HIS A O 1
ATOM 627 N N . LYS A 1 80 ? -26.576 -1.596 34.877 1.00 89.06 80 LYS A N 1
ATOM 628 C CA . LYS A 1 80 ? -27.751 -2.470 35.017 1.00 89.06 80 LYS A CA 1
ATOM 629 C C . LYS A 1 80 ? -27.815 -3.154 36.377 1.00 89.06 80 LYS A C 1
ATOM 631 O O . LYS A 1 80 ? -28.893 -3.261 36.927 1.00 89.06 80 LYS A O 1
ATOM 636 N N . THR A 1 81 ? -26.680 -3.585 36.922 1.00 81.12 81 THR A N 1
ATOM 637 C CA . THR A 1 81 ? -26.628 -4.235 38.244 1.00 81.12 81 THR A CA 1
ATOM 638 C C . THR A 1 81 ? -26.916 -3.268 39.402 1.00 81.12 81 THR A C 1
ATOM 640 O O . THR A 1 81 ? -27.190 -3.710 40.513 1.00 81.12 81 THR A O 1
ATOM 643 N N . LYS A 1 82 ? -26.821 -1.950 39.173 1.00 75.12 82 LYS A N 1
ATOM 644 C CA . LYS A 1 82 ? -27.077 -0.910 40.185 1.00 75.12 82 LYS A CA 1
ATOM 645 C C . LYS A 1 82 ? -28.519 -0.382 40.186 1.00 75.12 82 LYS A C 1
ATOM 647 O O . LYS A 1 82 ? -28.858 0.352 41.112 1.00 75.12 82 LYS A O 1
ATOM 652 N N . LEU A 1 83 ? -29.308 -0.686 39.154 1.00 65.50 83 LEU A N 1
ATOM 653 C CA . LEU A 1 83 ? -30.723 -0.316 39.008 1.00 65.50 83 LEU A CA 1
ATOM 654 C C . LEU A 1 83 ? -31.616 -1.478 39.448 1.00 65.50 83 LEU A C 1
ATOM 656 O O . LEU A 1 83 ? -32.678 -1.182 40.032 1.00 65.50 83 LEU A O 1
#

pLDDT: mean 88.88, std 15.26, range [38.78, 98.62]

Radius of gyration: 25.09 Å; Cα contacts (8 Å, |Δi|>4): 16; chains: 1; bounding box: 49×20×73 Å